Protei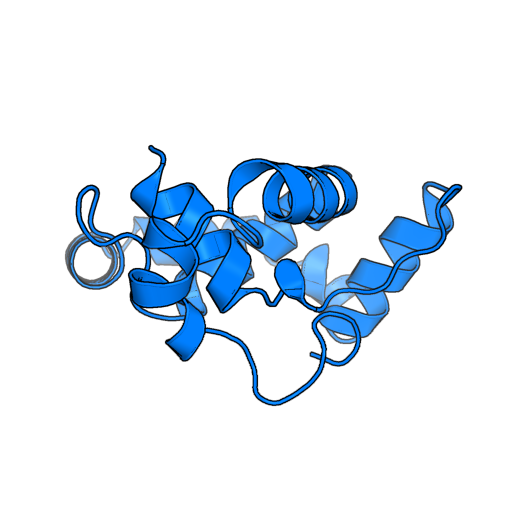n AF-A0A7S4RTW1-F1 (afdb_monomer_lite)

Foldseek 3Di:
DVLQLLLLCQLLQLLLDDDDPPQDLVNLQVLLCQQQVGNCSLQPCLVVLVVVLVVCVVVVCVQADPVNHGPHCSVSVSVLSVCSVVSNNVVSSVCNNVPHSPDPVSCVRNVVSHDPDHSSND

pLDDT: mean 87.42, std 8.28, range [65.12, 97.62]

Sequence (122 aa):
AEELDASYCFAEGHCTFSMAPNATLADMENMCDSRFGGRHGWTNNFLSSLKKMMAMPSAFSSLVSTSEGFRTQRVTRVLSKMACAQGIFHCDVQYCKQAYCKNEHFVAKYGHLLPKVKGHLI

Secondary structure (DSSP, 8-state):
-HHHHHHHHHHTTGGG----TT--HHHHHHHHHHHHTSTHHHHSSHHHHHHHHHT-HHHHHHHEETTTEESSHHHHHHHHHHHHHTT-HHHHHHHHHHHTTT-HHHHHHHGGGS-SS-GGG-

Structure (mmCIF, N/CA/C/O backbone):
data_AF-A0A7S4RTW1-F1
#
_entry.id   AF-A0A7S4RTW1-F1
#
loop_
_atom_site.group_PDB
_atom_site.id
_atom_site.type_symbol
_atom_site.label_atom_id
_atom_site.label_alt_id
_atom_site.label_comp_id
_atom_site.label_asym_id
_atom_site.label_entity_id
_atom_site.label_seq_id
_atom_site.pdbx_PDB_ins_code
_atom_site.Cartn_x
_atom_site.Cartn_y
_atom_site.Cartn_z
_atom_site.occupancy
_atom_site.B_iso_or_equiv
_atom_site.auth_seq_id
_atom_site.auth_comp_id
_atom_site.auth_asym_id
_atom_site.auth_atom_id
_atom_site.pdbx_PDB_model_num
ATOM 1 N N . ALA A 1 1 ? -3.942 9.372 12.949 1.00 74.62 1 ALA A N 1
ATOM 2 C CA . ALA A 1 1 ? -2.841 8.750 12.187 1.00 74.62 1 ALA A CA 1
ATOM 3 C C . ALA A 1 1 ? -3.125 7.263 12.016 1.00 74.62 1 ALA A C 1
ATOM 5 O O . ALA A 1 1 ? -3.373 6.857 10.894 1.00 74.62 1 ALA A O 1
ATOM 6 N N . GLU A 1 2 ? -3.284 6.509 13.110 1.00 90.88 2 GLU A N 1
ATOM 7 C CA . GLU A 1 2 ? -3.500 5.049 13.076 1.00 90.88 2 GLU A CA 1
ATOM 8 C C . GLU A 1 2 ? -4.666 4.575 12.196 1.00 90.88 2 GLU A C 1
ATOM 10 O O . GLU A 1 2 ? -4.528 3.592 11.482 1.00 90.88 2 GLU A O 1
ATOM 15 N N . GLU A 1 3 ? -5.799 5.281 12.188 1.00 94.00 3 GLU A N 1
ATOM 16 C CA . GLU A 1 3 ? -6.955 4.918 11.352 1.00 94.00 3 GLU A CA 1
ATOM 17 C C . GLU A 1 3 ? -6.644 4.999 9.848 1.00 94.00 3 GLU A C 1
ATOM 19 O O . GLU A 1 3 ? -7.089 4.161 9.060 1.00 94.00 3 GLU A O 1
ATOM 24 N N . LEU A 1 4 ? -5.848 5.992 9.441 1.00 93.00 4 LEU A N 1
ATOM 25 C CA . LEU A 1 4 ? -5.411 6.158 8.054 1.00 93.00 4 LEU A CA 1
ATOM 26 C C . LEU A 1 4 ? -4.420 5.06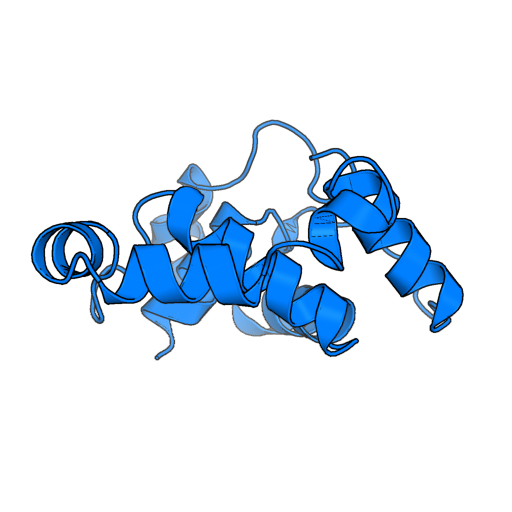1 7.672 1.00 93.00 4 LEU A C 1
ATOM 28 O O . LEU A 1 4 ? -4.573 4.452 6.617 1.00 93.00 4 LEU A O 1
ATOM 32 N N . ASP A 1 5 ? -3.462 4.771 8.546 1.00 94.25 5 ASP A N 1
ATOM 33 C CA . ASP A 1 5 ? -2.448 3.748 8.297 1.00 94.25 5 ASP A CA 1
ATOM 34 C C . ASP A 1 5 ? -3.080 2.353 8.247 1.00 94.25 5 ASP A C 1
ATOM 36 O O . ASP A 1 5 ? -2.863 1.606 7.294 1.00 94.25 5 ASP A O 1
ATOM 40 N N . ALA A 1 6 ? -3.949 2.025 9.207 1.00 96.12 6 ALA A N 1
ATOM 41 C CA . ALA A 1 6 ? -4.656 0.754 9.237 1.00 96.12 6 ALA A CA 1
ATOM 42 C C . ALA A 1 6 ? -5.525 0.579 7.985 1.00 96.12 6 ALA A C 1
ATOM 44 O O . ALA A 1 6 ? -5.341 -0.379 7.236 1.00 96.12 6 ALA A O 1
ATOM 45 N N . SER A 1 7 ? -6.429 1.517 7.696 1.00 95.88 7 SER A N 1
ATOM 46 C CA . SER A 1 7 ? -7.284 1.422 6.502 1.00 95.88 7 SER A CA 1
ATOM 47 C C . SER A 1 7 ? -6.479 1.324 5.198 1.00 95.88 7 SER A C 1
ATOM 49 O O . SER A 1 7 ? -6.842 0.526 4.335 1.00 95.88 7 SER A O 1
ATOM 51 N N . TYR A 1 8 ? -5.351 2.036 5.074 1.00 96.06 8 TYR A N 1
ATOM 52 C CA . TYR A 1 8 ? -4.394 1.884 3.972 1.00 96.06 8 TYR A CA 1
ATOM 53 C C . TYR A 1 8 ? -3.837 0.458 3.882 1.00 96.06 8 TYR A C 1
ATOM 55 O O . TYR A 1 8 ? -3.908 -0.168 2.822 1.00 96.06 8 TYR A O 1
ATOM 63 N N . CYS A 1 9 ? -3.352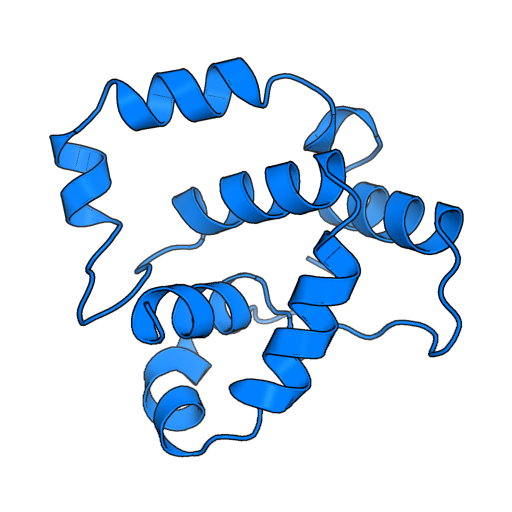 -0.090 4.998 1.00 96.50 9 CYS A N 1
ATOM 64 C CA . CYS A 1 9 ? -2.804 -1.442 5.072 1.00 96.50 9 CYS A CA 1
ATOM 65 C C . CYS A 1 9 ? -3.791 -2.517 4.600 1.00 96.50 9 CYS A C 1
ATOM 67 O O . CYS A 1 9 ? -3.411 -3.429 3.856 1.00 96.50 9 CYS A O 1
ATOM 69 N N . PHE A 1 10 ? -5.054 -2.421 5.025 1.00 96.19 10 PHE A N 1
ATOM 70 C CA . PHE A 1 10 ? -6.089 -3.369 4.617 1.00 96.19 10 PHE A CA 1
ATOM 71 C C . PHE A 1 10 ? -6.521 -3.134 3.161 1.00 96.19 10 PHE A C 1
ATOM 73 O O . PHE A 1 10 ? -6.518 -4.087 2.381 1.00 96.19 10 PHE A O 1
AT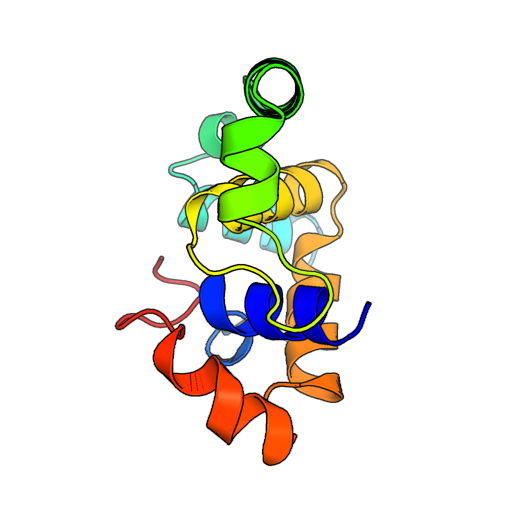OM 80 N N . ALA A 1 11 ? -6.800 -1.890 2.756 1.00 95.19 11 ALA A N 1
ATOM 81 C CA . ALA A 1 11 ? -7.259 -1.561 1.400 1.00 95.19 11 ALA A CA 1
ATOM 82 C C . ALA A 1 11 ? -6.237 -1.918 0.309 1.00 95.19 11 ALA A C 1
ATOM 84 O O . ALA A 1 11 ? -6.607 -2.335 -0.789 1.00 95.19 11 ALA A O 1
ATOM 85 N N . GLU A 1 12 ? -4.941 -1.799 0.602 1.00 95.19 12 GLU A N 1
ATOM 86 C CA . GLU A 1 12 ? -3.870 -2.150 -0.334 1.00 95.19 12 GLU A CA 1
ATOM 87 C C . GLU A 1 12 ? -3.442 -3.624 -0.222 1.00 95.19 12 GLU A C 1
ATOM 89 O O . GLU A 1 12 ? -2.555 -4.087 -0.945 1.00 95.19 12 GLU A O 1
ATOM 94 N N . GLY A 1 13 ? -4.102 -4.416 0.624 1.00 95.00 13 GLY A N 1
ATOM 95 C CA . GLY A 1 13 ? -3.846 -5.850 0.736 1.00 95.00 13 GLY A CA 1
ATOM 96 C C . GLY A 1 13 ? -2.477 -6.184 1.329 1.00 95.00 13 GLY A C 1
ATOM 97 O O . GLY A 1 13 ? -1.958 -7.277 1.100 1.00 95.00 13 GLY A O 1
ATOM 98 N N . HIS A 1 14 ? -1.879 -5.283 2.111 1.00 95.50 14 HIS A N 1
ATOM 99 C CA . HIS A 1 14 ? -0.571 -5.509 2.731 1.00 95.50 14 HIS A CA 1
ATOM 100 C C . HIS A 1 14 ? -0.583 -6.705 3.695 1.00 95.50 14 HIS A C 1
ATOM 102 O O . HIS A 1 14 ? 0.402 -7.440 3.790 1.00 95.50 14 HIS A O 1
ATOM 108 N N . CYS A 1 15 ? -1.728 -6.981 4.327 1.00 95.31 15 CYS A N 1
ATOM 109 C CA . CYS A 1 15 ? -1.892 -8.119 5.234 1.00 95.31 15 CYS A CA 1
ATOM 110 C C . CYS A 1 15 ? -1.785 -9.488 4.556 1.00 95.31 15 CYS A C 1
ATOM 112 O O . CYS A 1 15 ? -1.380 -10.456 5.195 1.00 95.31 15 CYS A O 1
ATOM 114 N N . THR A 1 16 ? -2.107 -9.582 3.264 1.00 94.75 16 THR A N 1
ATOM 115 C CA . THR A 1 16 ? -2.021 -10.829 2.482 1.00 94.75 16 THR A CA 1
ATOM 116 C C . THR A 1 16 ? -0.893 -10.790 1.449 1.00 94.75 16 THR A C 1
ATOM 118 O O . THR A 1 16 ? -0.745 -11.703 0.629 1.00 94.75 16 THR A O 1
ATOM 121 N N . PHE A 1 17 ? -0.078 -9.733 1.473 1.00 91.31 17 PHE A N 1
ATOM 122 C CA . PHE A 1 17 ? 1.072 -9.587 0.600 1.00 91.31 17 PHE A CA 1
ATOM 123 C C . PHE A 1 17 ? 2.148 -10.605 0.991 1.00 91.31 17 PHE A C 1
ATOM 125 O O . PHE A 1 17 ? 2.511 -10.714 2.161 1.00 91.31 17 PHE A O 1
ATOM 132 N N . SER A 1 18 ? 2.684 -11.352 0.029 1.00 87.12 18 SER A N 1
ATOM 133 C CA . SER A 1 18 ? 3.787 -12.286 0.268 1.00 87.12 18 SER A CA 1
ATOM 134 C C . SER A 1 18 ? 5.039 -11.703 -0.366 1.00 87.12 18 SER A C 1
ATOM 136 O O . SER A 1 18 ? 4.990 -11.298 -1.522 1.00 87.12 18 SER A O 1
ATOM 138 N N . MET A 1 19 ? 6.133 -11.626 0.389 1.00 80.81 19 MET A N 1
ATOM 139 C CA . MET A 1 19 ? 7.424 -11.153 -0.112 1.00 80.81 19 MET A CA 1
ATOM 140 C C . MET A 1 19 ? 8.533 -12.049 0.427 1.00 80.81 19 MET A C 1
ATOM 142 O O . MET A 1 19 ? 8.390 -12.616 1.515 1.00 80.81 19 MET A O 1
ATOM 146 N N . ALA A 1 20 ? 9.632 -12.158 -0.315 1.00 78.44 20 ALA A N 1
ATOM 147 C CA . ALA A 1 20 ? 10.817 -12.840 0.177 1.00 78.44 20 ALA A CA 1
ATOM 148 C C . ALA A 1 20 ? 11.376 -12.095 1.410 1.00 78.44 20 ALA A C 1
ATOM 150 O O . ALA A 1 20 ? 11.384 -10.862 1.422 1.00 78.44 20 ALA A O 1
ATOM 151 N N . PRO A 1 21 ? 11.849 -12.810 2.447 1.00 72.12 21 PRO A N 1
ATOM 152 C CA . PRO A 1 21 ? 12.383 -12.189 3.663 1.00 72.12 21 PRO A CA 1
ATOM 153 C C . PRO A 1 21 ? 13.633 -11.330 3.411 1.00 72.12 21 PRO A C 1
ATOM 155 O O . PRO A 1 21 ? 13.870 -10.390 4.158 1.00 72.12 21 PRO A O 1
ATOM 158 N N . ASN A 1 22 ? 14.368 -11.596 2.326 1.00 77.19 22 ASN A N 1
ATOM 159 C CA . ASN A 1 22 ? 15.558 -10.848 1.909 1.00 77.19 22 ASN A CA 1
ATOM 160 C C . ASN A 1 22 ? 15.331 -10.163 0.553 1.00 77.19 22 ASN A C 1
ATOM 162 O O . ASN A 1 22 ? 16.163 -10.275 -0.345 1.00 77.19 22 ASN A O 1
ATOM 166 N N . ALA A 1 23 ? 14.170 -9.524 0.383 1.00 76.38 23 ALA A N 1
ATOM 167 C CA . ALA A 1 23 ? 13.853 -8.794 -0.839 1.00 76.38 23 ALA A CA 1
ATOM 168 C C . ALA A 1 23 ? 14.912 -7.711 -1.104 1.00 76.38 23 ALA A C 1
ATOM 170 O O . ALA A 1 23 ? 15.179 -6.857 -0.258 1.00 76.38 23 ALA A O 1
ATOM 171 N N . THR A 1 24 ? 15.513 -7.760 -2.285 1.00 84.69 24 THR A N 1
ATOM 172 C CA . THR A 1 24 ? 16.418 -6.731 -2.795 1.00 84.69 24 THR A CA 1
ATOM 173 C C . THR A 1 24 ? 15.629 -5.519 -3.289 1.00 84.69 24 THR A C 1
ATOM 175 O O . THR A 1 24 ? 14.415 -5.587 -3.482 1.00 84.69 24 THR A O 1
ATOM 178 N N . LEU A 1 25 ? 16.319 -4.410 -3.573 1.00 82.50 25 LEU A N 1
ATOM 179 C CA . LEU A 1 25 ? 15.700 -3.258 -4.239 1.00 82.50 25 LEU A CA 1
ATOM 180 C C . LEU A 1 25 ? 15.012 -3.672 -5.555 1.00 82.50 25 LEU A C 1
ATOM 182 O O . LEU A 1 25 ? 13.884 -3.264 -5.816 1.00 82.50 25 LEU A O 1
ATOM 186 N N . ALA A 1 26 ? 15.656 -4.540 -6.343 1.00 87.06 26 ALA A N 1
ATOM 187 C CA . ALA A 1 26 ? 15.104 -5.044 -7.598 1.00 87.06 26 ALA A CA 1
ATOM 188 C C . ALA A 1 26 ? 13.828 -5.878 -7.378 1.00 87.06 26 ALA A C 1
ATOM 190 O O . ALA A 1 26 ? 12.879 -5.773 -8.152 1.00 87.06 26 ALA A O 1
ATOM 191 N N . ASP A 1 27 ? 13.755 -6.657 -6.295 1.00 86.25 27 ASP A N 1
ATOM 192 C CA . ASP A 1 27 ? 12.539 -7.403 -5.947 1.00 86.25 27 ASP A CA 1
ATOM 193 C C . ASP A 1 27 ? 11.378 -6.460 -5.617 1.00 86.25 27 ASP A C 1
ATOM 195 O O . ASP A 1 27 ? 10.242 -6.702 -6.019 1.00 86.25 27 ASP A O 1
ATOM 199 N N . MET A 1 28 ? 11.658 -5.350 -4.933 1.00 83.19 28 MET A N 1
ATOM 200 C CA . MET A 1 28 ? 10.647 -4.343 -4.588 1.00 83.19 28 MET A CA 1
ATOM 201 C C . MET A 1 28 ? 10.136 -3.611 -5.818 1.00 83.19 28 MET A C 1
ATOM 203 O O . MET A 1 28 ? 8.938 -3.384 -5.978 1.00 83.19 28 MET A O 1
ATOM 207 N N . GLU A 1 29 ? 11.050 -3.273 -6.712 1.00 89.38 29 GLU A N 1
ATOM 208 C CA . GLU A 1 29 ? 10.735 -2.711 -8.008 1.00 89.38 29 GLU A CA 1
ATOM 209 C C . GLU A 1 29 ? 9.848 -3.670 -8.820 1.00 89.38 29 GLU A C 1
ATOM 211 O O . GLU A 1 29 ? 8.798 -3.260 -9.317 1.00 89.38 29 GLU A O 1
ATOM 216 N N . ASN A 1 30 ? 10.200 -4.955 -8.884 1.00 89.69 30 ASN A N 1
ATOM 217 C CA . ASN A 1 30 ? 9.393 -5.980 -9.550 1.00 89.69 30 ASN A CA 1
ATOM 218 C C . ASN A 1 30 ? 8.012 -6.158 -8.900 1.00 89.69 30 ASN A C 1
ATOM 220 O O . ASN A 1 30 ? 7.018 -6.356 -9.599 1.00 89.69 30 ASN A O 1
ATOM 224 N N . MET A 1 31 ? 7.913 -6.038 -7.572 1.00 87.62 31 MET A N 1
ATOM 225 C CA . MET A 1 31 ? 6.630 -6.044 -6.861 1.00 87.62 31 MET A CA 1
ATOM 226 C C . MET A 1 31 ? 5.737 -4.883 -7.308 1.00 87.62 31 MET A C 1
ATOM 228 O O . MET A 1 31 ? 4.552 -5.079 -7.588 1.00 87.62 31 MET A O 1
ATOM 232 N N . CYS A 1 32 ? 6.304 -3.681 -7.397 1.00 92.00 32 CYS A N 1
ATOM 233 C CA . CYS A 1 32 ? 5.591 -2.496 -7.857 1.00 92.00 32 CYS A CA 1
ATOM 234 C C . CYS A 1 32 ? 5.186 -2.609 -9.336 1.00 92.00 32 CYS A C 1
ATOM 236 O O . CYS A 1 32 ? 4.069 -2.229 -9.693 1.00 92.00 32 CYS A O 1
ATOM 238 N N . ASP A 1 33 ? 6.034 -3.194 -10.185 1.00 92.75 33 ASP A N 1
ATOM 239 C CA . ASP A 1 33 ? 5.693 -3.479 -11.583 1.00 92.75 33 ASP A CA 1
ATOM 240 C C . ASP A 1 33 ? 4.535 -4.457 -11.695 1.00 92.75 33 ASP A C 1
ATOM 242 O O . ASP A 1 33 ? 3.560 -4.168 -12.386 1.00 92.75 33 ASP A O 1
ATOM 246 N N . SER A 1 34 ? 4.606 -5.579 -10.982 1.00 89.56 34 SER A N 1
ATOM 247 C CA . SER A 1 34 ? 3.539 -6.578 -10.968 1.00 89.56 34 SER A CA 1
ATOM 248 C C . SER A 1 34 ? 2.207 -5.949 -10.553 1.00 89.56 34 SER A C 1
ATOM 250 O O . SER A 1 34 ? 1.199 -6.126 -11.230 1.00 89.56 34 SER A O 1
ATOM 252 N N . ARG A 1 35 ? 2.220 -5.137 -9.490 1.00 89.44 35 ARG A N 1
ATOM 253 C CA . ARG A 1 35 ? 1.018 -4.508 -8.925 1.00 89.44 35 ARG A CA 1
ATOM 254 C C . ARG A 1 35 ? 0.396 -3.423 -9.809 1.00 89.44 35 ARG A C 1
ATOM 256 O O . ARG A 1 35 ? -0.813 -3.176 -9.776 1.00 89.44 35 ARG A 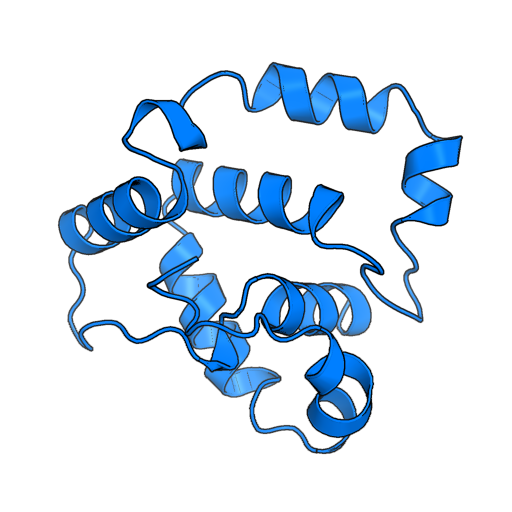O 1
ATOM 263 N N . PHE A 1 36 ? 1.224 -2.681 -10.542 1.00 90.81 36 PHE A N 1
ATOM 264 C CA . PHE A 1 36 ? 0.778 -1.487 -11.266 1.00 90.81 36 PHE A CA 1
ATOM 265 C C . PHE A 1 36 ? 0.840 -1.614 -12.789 1.00 90.81 36 PHE A C 1
ATOM 267 O O . PHE A 1 36 ? 0.584 -0.624 -13.474 1.00 90.81 36 PHE A O 1
ATOM 274 N N . GLY A 1 37 ? 1.081 -2.817 -13.317 1.00 90.56 37 GLY A N 1
ATOM 275 C CA . GLY A 1 37 ? 1.086 -3.077 -14.759 1.00 90.56 37 GLY A CA 1
ATOM 276 C C . GLY A 1 37 ? 2.366 -2.600 -15.449 1.00 90.56 37 GLY A C 1
ATOM 277 O O . GLY A 1 37 ? 2.312 -2.040 -16.541 1.00 90.56 37 GLY A O 1
ATOM 278 N N . GLY A 1 38 ? 3.512 -2.796 -14.798 1.00 92.00 38 GLY A N 1
ATOM 279 C CA . GLY A 1 38 ? 4.844 -2.422 -15.265 1.00 92.00 38 GLY A CA 1
ATOM 280 C C . GLY A 1 38 ? 5.353 -1.093 -14.702 1.00 92.00 38 GLY A C 1
ATOM 281 O O . GLY A 1 38 ? 4.632 -0.359 -14.019 1.00 92.00 38 GLY A O 1
ATOM 282 N N . ARG A 1 39 ? 6.607 -0.763 -15.042 1.00 91.38 39 ARG A N 1
ATOM 283 C CA . ARG A 1 39 ? 7.355 0.391 -14.509 1.00 91.38 39 ARG A CA 1
ATOM 284 C C . ARG A 1 39 ? 6.577 1.695 -14.563 1.00 91.38 39 ARG A C 1
ATOM 286 O O . ARG A 1 39 ? 6.406 2.381 -13.558 1.00 91.38 39 ARG A O 1
ATOM 293 N N . HIS A 1 40 ? 6.044 2.014 -15.735 1.00 90.81 40 HIS A N 1
ATOM 294 C CA . HIS A 1 40 ? 5.315 3.259 -15.956 1.00 90.81 40 HIS A CA 1
ATOM 295 C C . HIS A 1 40 ? 4.035 3.375 -15.119 1.00 90.81 40 HIS A C 1
ATOM 297 O O . HIS A 1 40 ? 3.549 4.486 -14.909 1.00 90.81 40 HIS A O 1
ATOM 303 N N . GLY A 1 41 ? 3.500 2.261 -14.614 1.00 89.19 41 GLY A N 1
ATOM 304 C CA . GLY A 1 41 ? 2.302 2.236 -13.786 1.00 89.19 41 GLY A CA 1
ATOM 305 C C . GLY A 1 41 ? 2.447 2.987 -12.463 1.00 89.19 41 GLY A C 1
ATOM 306 O O . GLY A 1 41 ? 1.450 3.518 -11.957 1.00 89.19 41 GLY A O 1
ATOM 307 N N . TRP A 1 42 ? 3.667 3.071 -11.928 1.00 89.81 42 TRP A N 1
ATOM 308 C CA . TRP A 1 42 ? 3.969 3.731 -10.656 1.00 89.81 42 TRP A CA 1
ATOM 309 C C . TRP A 1 42 ? 5.061 4.803 -10.743 1.00 89.81 42 TRP A C 1
ATOM 311 O O . TRP A 1 42 ? 5.127 5.643 -9.849 1.00 89.81 42 TRP A O 1
ATOM 321 N N . THR A 1 43 ? 5.856 4.850 -11.820 1.00 88.44 43 THR A N 1
ATOM 322 C CA . THR A 1 43 ? 6.850 5.920 -12.029 1.00 88.44 43 THR A CA 1
ATOM 323 C C . THR A 1 43 ? 6.298 7.142 -12.767 1.00 88.44 43 THR A C 1
ATOM 325 O O . THR A 1 43 ? 6.755 8.260 -12.529 1.00 88.44 43 THR A O 1
ATOM 328 N N . ASN A 1 44 ? 5.287 6.980 -13.630 1.00 83.06 44 ASN A N 1
ATOM 329 C CA . ASN A 1 44 ? 4.742 8.083 -14.427 1.00 83.06 44 ASN A CA 1
ATOM 330 C C . ASN A 1 44 ? 3.487 8.697 -13.794 1.00 83.06 44 ASN A C 1
ATOM 332 O O . ASN A 1 44 ? 2.730 8.047 -13.075 1.00 83.06 44 ASN A O 1
ATOM 336 N N . ASN A 1 45 ? 3.205 9.959 -14.137 1.00 73.50 45 ASN A N 1
ATOM 337 C CA . ASN A 1 45 ? 1.944 10.653 -13.834 1.00 73.50 45 ASN A CA 1
ATOM 338 C C . ASN A 1 45 ? 1.574 10.763 -12.341 1.00 73.50 45 ASN A C 1
ATOM 340 O O . ASN A 1 45 ? 0.458 11.190 -12.026 1.00 73.50 45 ASN A O 1
ATOM 344 N N . PHE A 1 46 ? 2.490 10.440 -11.421 1.00 72.75 46 PHE A N 1
ATOM 345 C CA . PHE A 1 46 ? 2.271 10.550 -9.978 1.00 72.75 46 PHE A CA 1
ATOM 346 C C . PHE A 1 46 ? 1.933 11.990 -9.570 1.00 72.75 46 PHE A C 1
ATOM 348 O O . PHE A 1 46 ? 0.845 12.237 -9.054 1.00 72.75 46 PHE A O 1
ATOM 355 N N . LEU A 1 47 ? 2.804 12.955 -9.892 1.00 73.50 47 LEU A N 1
ATOM 356 C CA . LEU A 1 47 ? 2.604 14.371 -9.548 1.00 73.50 47 LEU A CA 1
ATOM 357 C C . LEU A 1 47 ? 1.299 14.930 -10.127 1.00 73.50 47 LEU A C 1
ATOM 359 O O . LEU A 1 47 ? 0.593 15.685 -9.465 1.00 73.50 47 LEU A O 1
ATOM 363 N N . SER A 1 48 ? 0.943 14.519 -11.346 1.00 79.38 48 SER A N 1
ATOM 364 C CA . SER A 1 48 ? -0.322 14.900 -11.984 1.00 79.38 48 SER A CA 1
ATOM 365 C C . SER A 1 48 ? -1.531 14.315 -11.245 1.00 79.38 48 SER A C 1
ATOM 367 O O . SER A 1 48 ? -2.507 15.022 -10.996 1.00 79.38 48 SER A O 1
ATOM 369 N N . SER A 1 49 ? -1.456 13.045 -10.836 1.00 75.31 49 SER A N 1
ATOM 370 C CA . SER A 1 49 ? -2.519 12.366 -10.082 1.00 75.31 49 SER A CA 1
ATOM 371 C C . SER A 1 49 ? -2.701 12.971 -8.691 1.00 75.31 49 SER A C 1
ATOM 373 O O . SER A 1 49 ? -3.833 13.230 -8.281 1.00 75.31 49 SER A O 1
ATOM 375 N N . LEU A 1 50 ? -1.597 13.271 -8.002 1.00 75.50 50 LEU A N 1
ATOM 376 C CA . LEU A 1 50 ? -1.607 13.937 -6.703 1.00 75.50 50 LEU A CA 1
ATOM 377 C C . LEU A 1 50 ? -2.176 15.356 -6.811 1.00 75.50 50 LEU A C 1
ATOM 379 O O . LEU A 1 50 ? -3.066 15.721 -6.048 1.00 75.50 50 LEU A O 1
ATOM 383 N N . LYS A 1 51 ? -1.738 16.136 -7.809 1.00 81.00 51 LYS A N 1
ATOM 384 C CA . LYS A 1 51 ? -2.241 17.496 -8.047 1.00 81.00 51 LYS A CA 1
ATOM 385 C C . LYS A 1 51 ? -3.742 17.504 -8.337 1.00 81.00 51 LYS A C 1
ATOM 387 O O . LYS A 1 51 ? -4.458 18.329 -7.781 1.00 81.00 51 LYS A O 1
ATOM 392 N N . LYS A 1 52 ? -4.238 16.574 -9.162 1.00 79.69 52 LYS A N 1
ATOM 393 C CA . LYS A 1 52 ? -5.680 16.418 -9.430 1.00 79.69 52 LYS A CA 1
ATOM 394 C C . LYS A 1 52 ? -6.466 16.058 -8.170 1.00 79.69 52 LYS A C 1
ATOM 396 O O . LYS A 1 52 ? -7.575 16.548 -7.995 1.00 79.69 52 LYS A O 1
ATOM 401 N N . MET A 1 53 ? -5.896 15.222 -7.304 1.00 72.44 53 MET A N 1
ATOM 402 C CA . MET A 1 53 ? -6.510 14.852 -6.031 1.00 72.44 53 MET A CA 1
ATOM 403 C C . MET A 1 53 ? -6.586 16.048 -5.072 1.00 72.44 53 MET A C 1
ATOM 405 O O . MET A 1 53 ? -7.651 16.321 -4.529 1.00 72.44 53 MET A O 1
ATOM 409 N N . MET A 1 54 ? -5.495 16.804 -4.923 1.00 74.56 54 MET A N 1
ATOM 410 C CA . MET A 1 54 ? -5.449 18.004 -4.077 1.00 74.56 54 MET A CA 1
ATOM 411 C C . MET A 1 54 ? -6.322 19.149 -4.612 1.00 74.56 54 MET A C 1
ATOM 413 O O . MET A 1 54 ? -6.847 19.937 -3.833 1.00 74.56 54 MET A O 1
ATOM 417 N N . ALA A 1 55 ? -6.524 19.223 -5.930 1.00 79.44 55 ALA A N 1
ATOM 418 C CA . ALA A 1 55 ? -7.392 20.212 -6.565 1.00 79.44 55 ALA A CA 1
ATOM 419 C C . ALA A 1 55 ? -8.901 19.945 -6.372 1.00 79.44 55 ALA A C 1
ATOM 421 O O . ALA A 1 55 ? -9.709 20.760 -6.811 1.00 79.44 55 ALA A O 1
ATOM 422 N N . MET A 1 56 ? -9.301 18.843 -5.717 1.00 70.56 56 MET A N 1
ATOM 423 C CA . MET A 1 56 ? -10.702 18.543 -5.379 1.00 70.56 56 MET A CA 1
ATOM 424 C C . MET A 1 56 ? -10.895 18.333 -3.864 1.00 70.56 56 MET A C 1
ATOM 426 O O . MET A 1 56 ? -11.087 17.197 -3.417 1.00 70.56 56 MET A O 1
ATOM 430 N N . PRO A 1 57 ? -10.893 19.415 -3.058 1.00 67.56 57 PRO A N 1
ATOM 431 C CA . PRO A 1 57 ? -10.906 19.333 -1.593 1.00 67.56 57 PRO A CA 1
ATOM 432 C C . PRO A 1 57 ? -12.142 18.620 -1.033 1.00 67.56 57 PRO A C 1
ATOM 434 O O . PRO A 1 57 ? -12.038 17.840 -0.090 1.00 67.56 57 PRO A O 1
ATOM 437 N N . SER A 1 58 ? -13.308 18.846 -1.645 1.00 66.81 58 SER A N 1
ATOM 438 C CA . SER A 1 58 ? -14.590 18.253 -1.241 1.00 66.81 58 SER A CA 1
ATOM 439 C C . SER A 1 58 ? -14.673 16.751 -1.523 1.00 66.81 58 SER A C 1
ATOM 441 O O . SER A 1 58 ? -15.256 16.000 -0.745 1.00 66.81 58 SER A O 1
ATOM 443 N N . ALA A 1 59 ? -14.057 16.284 -2.611 1.00 65.12 59 ALA A N 1
ATOM 444 C CA . ALA A 1 59 ? -13.950 14.857 -2.890 1.00 65.12 59 ALA A CA 1
ATOM 445 C C . ALA A 1 59 ? -12.960 14.191 -1.926 1.00 65.12 59 ALA A C 1
ATOM 447 O O . ALA A 1 59 ? -13.219 13.093 -1.443 1.00 65.12 59 ALA A O 1
ATOM 448 N N . PHE A 1 60 ? -11.854 14.863 -1.598 1.00 68.56 60 PHE A N 1
ATOM 449 C CA . PHE A 1 60 ? -10.847 14.331 -0.685 1.00 68.56 60 PHE A CA 1
ATOM 450 C C . PHE A 1 60 ? -11.382 14.159 0.745 1.00 68.56 60 PHE A C 1
ATOM 452 O O . PHE A 1 60 ? -11.219 13.084 1.316 1.00 68.56 60 PHE A O 1
ATOM 459 N N . SER A 1 61 ? -12.107 15.146 1.287 1.00 69.06 61 SER A N 1
ATOM 460 C CA . SER A 1 61 ? -12.710 15.042 2.628 1.00 69.06 61 SER A CA 1
ATOM 461 C C . SER A 1 61 ? -13.782 13.952 2.733 1.00 69.06 61 SER A C 1
ATOM 463 O O . SER A 1 61 ? -13.982 13.388 3.803 1.00 69.06 61 SER A O 1
ATOM 465 N N . SER A 1 62 ? -14.448 13.603 1.627 1.00 71.12 62 SER A N 1
ATOM 466 C CA . SER A 1 62 ? -15.404 12.483 1.596 1.00 71.12 62 SER A CA 1
ATOM 467 C C . SER A 1 62 ? -14.739 11.098 1.542 1.00 71.12 62 SER A C 1
ATOM 469 O O . SER A 1 62 ? -15.362 10.091 1.885 1.00 71.12 62 SER A O 1
ATOM 471 N N . LEU A 1 63 ? -13.479 11.038 1.097 1.00 73.00 63 LEU A N 1
ATOM 472 C CA . LEU A 1 63 ? -12.720 9.802 0.889 1.00 73.00 63 LEU A CA 1
ATOM 473 C C . LEU A 1 63 ? -11.752 9.495 2.037 1.00 73.00 63 LEU A C 1
ATOM 475 O O . LEU A 1 63 ? -11.323 8.345 2.170 1.00 73.00 63 LEU A O 1
ATOM 479 N N . VAL A 1 64 ? -11.411 10.512 2.831 1.00 80.69 64 VAL A N 1
ATOM 480 C CA . VAL A 1 64 ? -10.415 10.466 3.901 1.00 80.69 64 VAL A CA 1
ATOM 481 C C . VAL A 1 64 ? -11.029 11.009 5.185 1.00 80.69 64 VAL A C 1
ATOM 483 O O . VAL A 1 64 ? -11.401 12.177 5.257 1.00 80.69 64 VAL A O 1
ATOM 486 N N . SER A 1 65 ? -11.084 10.171 6.213 1.00 80.81 65 SER A N 1
ATOM 487 C CA . SER A 1 65 ? -11.469 10.561 7.566 1.00 80.81 65 SER A CA 1
ATOM 488 C C . SER A 1 65 ? -10.323 10.266 8.524 1.00 80.81 65 SER A C 1
ATOM 490 O O . SER A 1 65 ? -9.716 9.200 8.482 1.00 80.81 65 SER A O 1
ATOM 492 N N . THR A 1 66 ? -10.027 11.191 9.430 1.00 80.88 66 THR A N 1
ATOM 493 C CA . THR A 1 66 ? -9.007 10.963 10.462 1.00 80.88 66 THR A CA 1
ATOM 494 C C . THR A 1 66 ? -9.456 9.955 11.523 1.00 80.88 66 THR A C 1
ATOM 496 O O . THR A 1 66 ? -8.593 9.386 12.189 1.00 80.88 66 THR A O 1
ATOM 499 N N . SER A 1 67 ? -10.767 9.715 11.661 1.00 83.94 67 SER A N 1
ATOM 500 C CA . SER A 1 67 ? -11.368 8.763 12.610 1.00 83.94 67 SER A CA 1
ATOM 501 C C . SER A 1 67 ? -11.820 7.440 11.973 1.00 83.94 67 SER A C 1
ATOM 503 O O . SER A 1 67 ? -11.954 6.429 12.666 1.00 83.94 67 SER A O 1
ATOM 505 N N . GLU A 1 68 ? -12.056 7.424 10.659 1.00 86.19 68 GLU A N 1
ATOM 506 C CA . GLU A 1 68 ? -12.513 6.230 9.922 1.00 86.19 68 GLU A CA 1
ATOM 507 C C . GLU A 1 68 ? -11.548 5.777 8.821 1.00 86.19 68 GLU A C 1
ATOM 509 O O . GLU A 1 68 ? -11.839 4.832 8.090 1.00 86.19 68 GLU A O 1
ATOM 514 N N . GLY A 1 69 ? -10.415 6.458 8.669 1.00 89.38 69 GLY A N 1
ATOM 515 C CA . GLY A 1 69 ? -9.425 6.119 7.663 1.00 89.38 69 GLY A CA 1
ATOM 516 C C . GLY A 1 69 ? -9.880 6.399 6.225 1.00 89.38 69 GLY A C 1
ATOM 517 O O . GLY A 1 69 ? -10.694 7.286 5.947 1.00 89.38 69 GLY A O 1
ATOM 518 N N . PHE A 1 70 ? -9.312 5.643 5.288 1.00 90.06 70 PHE A N 1
ATOM 519 C CA . PHE A 1 70 ? -9.669 5.638 3.877 1.00 90.06 70 PHE A CA 1
ATOM 520 C C . PHE A 1 70 ? -10.849 4.704 3.619 1.00 90.06 70 PHE A C 1
ATOM 522 O O . PHE A 1 70 ? -10.807 3.518 3.938 1.00 90.06 70 PHE A O 1
ATOM 529 N N . ARG A 1 71 ? -11.883 5.223 2.953 1.00 81.44 71 ARG A N 1
ATOM 530 C CA . ARG A 1 71 ? -13.094 4.443 2.635 1.00 81.44 71 ARG A CA 1
ATOM 531 C C . ARG A 1 71 ? -12.995 3.641 1.338 1.00 81.44 71 ARG A C 1
ATOM 533 O O . ARG A 1 71 ? -13.810 2.761 1.089 1.00 81.44 71 ARG A O 1
ATOM 540 N N . THR A 1 72 ? -12.045 3.979 0.465 1.00 77.75 72 THR A N 1
ATOM 541 C CA . THR A 1 72 ? -11.891 3.337 -0.849 1.00 77.75 72 THR A CA 1
ATOM 542 C C . THR A 1 72 ? -10.427 3.242 -1.247 1.00 77.75 72 THR A C 1
ATOM 544 O O . THR A 1 72 ? -9.609 4.068 -0.834 1.00 77.75 72 THR A O 1
ATOM 547 N N . GLN A 1 73 ? -10.129 2.322 -2.168 1.00 85.00 73 GLN A N 1
ATOM 548 C CA . GLN A 1 73 ? -8.778 2.149 -2.694 1.00 85.00 73 GLN A CA 1
ATOM 549 C C . GLN A 1 73 ? -8.293 3.330 -3.570 1.00 85.00 73 GLN A C 1
ATOM 551 O O . GLN A 1 73 ? -7.141 3.392 -3.983 1.00 85.00 73 GLN A O 1
ATOM 556 N N . ARG A 1 74 ? -9.156 4.300 -3.911 1.00 83.38 74 ARG A N 1
ATOM 557 C CA . ARG A 1 74 ? -8.815 5.357 -4.881 1.00 83.38 74 ARG A CA 1
ATOM 558 C C . ARG A 1 74 ? -7.670 6.251 -4.404 1.00 83.38 74 ARG A C 1
ATOM 560 O O . ARG A 1 74 ? -6.830 6.646 -5.211 1.00 83.38 74 ARG A O 1
ATOM 567 N N . VAL A 1 75 ? -7.665 6.590 -3.116 1.00 85.81 75 VAL A N 1
ATOM 568 C CA . VAL A 1 75 ? -6.632 7.443 -2.514 1.00 85.81 75 VAL A CA 1
ATOM 569 C C . VAL A 1 75 ? -5.415 6.607 -2.142 1.00 85.81 75 VAL A C 1
ATOM 571 O O . VAL A 1 75 ? -4.298 6.938 -2.538 1.00 85.81 75 VAL A O 1
ATOM 574 N N . THR A 1 76 ? -5.638 5.480 -1.470 1.00 91.00 76 THR A N 1
ATOM 575 C CA . THR A 1 76 ? -4.577 4.570 -1.028 1.00 91.00 76 THR A CA 1
ATOM 576 C C . THR A 1 76 ? -3.754 4.039 -2.199 1.00 91.00 76 THR A C 1
ATOM 578 O O . THR A 1 76 ? -2.537 3.965 -2.083 1.00 91.00 76 THR A O 1
ATOM 581 N N . ARG A 1 77 ? -4.353 3.821 -3.379 1.00 90.38 77 ARG A N 1
ATOM 582 C CA . ARG A 1 77 ? -3.614 3.366 -4.568 1.00 90.38 77 ARG A CA 1
ATOM 583 C C . ARG A 1 77 ? -2.628 4.414 -5.079 1.00 90.38 77 ARG A C 1
ATOM 585 O O . ARG A 1 77 ? -1.586 4.058 -5.621 1.00 90.38 77 ARG A O 1
ATOM 592 N N . VAL A 1 78 ? -2.930 5.705 -4.921 1.00 88.81 78 VAL A N 1
ATOM 593 C CA . VAL A 1 78 ? -1.978 6.784 -5.243 1.00 88.81 78 VAL A CA 1
ATOM 594 C C . VAL A 1 78 ? -0.853 6.823 -4.211 1.00 88.81 78 VAL A C 1
ATOM 596 O O . VAL A 1 78 ? 0.305 6.965 -4.600 1.00 88.81 78 VAL A O 1
ATOM 599 N N . LEU A 1 79 ? -1.175 6.629 -2.929 1.00 89.81 79 LEU A N 1
ATOM 600 C CA . LEU A 1 79 ? -0.180 6.539 -1.858 1.00 89.81 79 LEU A CA 1
ATOM 601 C C . LEU A 1 79 ? 0.746 5.329 -2.042 1.00 89.81 79 LEU A C 1
ATOM 603 O O . LEU A 1 79 ? 1.956 5.485 -1.958 1.00 89.81 79 LEU A O 1
ATOM 607 N N . SER A 1 80 ? 0.231 4.159 -2.419 1.00 92.56 80 SER A N 1
ATOM 608 C CA . SER A 1 80 ? 1.072 2.990 -2.701 1.00 92.56 80 SER A CA 1
ATOM 609 C C . SER A 1 80 ? 1.977 3.187 -3.913 1.00 92.56 80 SER A C 1
ATOM 611 O O . SER A 1 80 ? 3.132 2.770 -3.888 1.00 92.56 80 SER A O 1
ATOM 613 N N . LYS A 1 81 ? 1.504 3.860 -4.972 1.00 91.62 81 LYS A N 1
ATOM 614 C CA . LYS A 1 81 ? 2.378 4.240 -6.095 1.00 91.62 81 LYS A CA 1
ATOM 615 C C . LYS A 1 81 ? 3.485 5.194 -5.648 1.00 91.62 81 LYS A C 1
ATOM 617 O O . LYS A 1 81 ? 4.622 5.051 -6.083 1.00 91.62 81 LYS A O 1
ATOM 622 N N . MET A 1 82 ? 3.165 6.138 -4.763 1.00 88.31 82 MET A N 1
ATOM 623 C CA . MET A 1 82 ? 4.145 7.042 -4.160 1.00 88.31 82 MET A CA 1
ATOM 624 C C . MET A 1 82 ? 5.163 6.280 -3.306 1.00 88.31 82 MET A C 1
ATOM 626 O O . MET A 1 82 ? 6.358 6.534 -3.426 1.00 88.31 82 MET A O 1
ATOM 630 N N . ALA A 1 83 ? 4.713 5.312 -2.510 1.00 91.81 83 ALA A N 1
ATOM 631 C CA . ALA A 1 83 ? 5.579 4.447 -1.719 1.00 91.81 83 ALA A CA 1
ATOM 632 C C . ALA A 1 83 ? 6.519 3.615 -2.607 1.00 91.81 83 ALA A C 1
ATOM 634 O O . ALA A 1 83 ? 7.698 3.473 -2.288 1.00 91.81 83 ALA A O 1
ATOM 635 N N . CYS A 1 84 ? 6.039 3.128 -3.757 1.00 92.31 84 CYS A N 1
ATOM 636 C CA . CYS A 1 84 ? 6.885 2.498 -4.774 1.00 92.31 84 CYS A CA 1
ATOM 637 C C . CYS A 1 84 ? 7.930 3.473 -5.330 1.00 92.31 84 CYS A C 1
ATOM 639 O O . CYS A 1 84 ? 9.116 3.157 -5.333 1.00 92.31 84 CYS A O 1
ATOM 641 N N . ALA A 1 85 ? 7.516 4.685 -5.715 1.00 88.94 85 ALA A N 1
ATOM 642 C CA . ALA A 1 85 ? 8.413 5.730 -6.215 1.00 88.94 85 ALA A CA 1
ATOM 643 C C . ALA A 1 85 ? 9.500 6.143 -5.210 1.00 88.94 85 ALA A C 1
ATOM 645 O O . ALA A 1 85 ? 10.606 6.493 -5.609 1.00 88.94 85 ALA A O 1
ATOM 646 N N . GLN A 1 86 ? 9.195 6.088 -3.914 1.00 88.69 86 GLN A N 1
ATOM 647 C CA . GLN A 1 86 ? 10.137 6.384 -2.834 1.00 88.69 86 GLN A CA 1
ATOM 648 C C . GLN A 1 86 ? 10.981 5.176 -2.404 1.00 88.69 86 GLN A C 1
ATOM 650 O O . GLN A 1 86 ? 11.884 5.331 -1.588 1.00 88.69 86 GLN A O 1
ATOM 655 N N . GLY A 1 87 ? 10.685 3.974 -2.907 1.00 87.94 87 GLY A N 1
ATOM 656 C CA . GLY A 1 87 ? 11.354 2.741 -2.490 1.00 87.94 87 GLY A CA 1
ATOM 657 C C . GLY A 1 87 ? 10.930 2.218 -1.112 1.00 87.94 87 GLY A C 1
ATOM 658 O O . GLY A 1 87 ? 11.591 1.337 -0.571 1.00 87.94 87 GLY A O 1
ATOM 659 N N . ILE A 1 88 ? 9.826 2.709 -0.538 1.00 91.31 88 ILE A N 1
ATOM 660 C CA . ILE A 1 88 ? 9.367 2.351 0.820 1.00 91.31 88 ILE A CA 1
ATOM 661 C C . ILE A 1 88 ? 8.180 1.378 0.845 1.00 91.31 88 ILE A C 1
ATOM 663 O O . ILE A 1 88 ? 7.774 0.942 1.915 1.00 91.31 88 ILE A O 1
ATOM 667 N N . PHE A 1 89 ? 7.638 0.974 -0.309 1.00 91.81 89 PHE A N 1
ATOM 668 C CA . PHE A 1 89 ? 6.455 0.097 -0.369 1.00 91.81 89 PHE A CA 1
ATOM 669 C C . PHE A 1 89 ? 6.615 -1.220 0.419 1.00 91.81 89 PHE A C 1
ATOM 671 O O . PHE A 1 89 ? 5.685 -1.709 1.053 1.00 91.81 89 PHE A O 1
ATOM 678 N N . HIS A 1 90 ? 7.813 -1.798 0.421 1.00 90.00 90 HIS A N 1
ATOM 679 C CA . HIS A 1 90 ? 8.112 -2.999 1.200 1.00 90.00 90 HIS A CA 1
ATOM 680 C C . HIS A 1 90 ? 8.101 -2.751 2.720 1.00 90.00 90 HIS A C 1
ATOM 682 O O . HIS A 1 90 ? 7.654 -3.620 3.474 1.00 90.00 90 HIS A O 1
ATOM 688 N N . CYS A 1 91 ? 8.574 -1.578 3.162 1.00 91.75 91 CYS A N 1
ATOM 689 C CA . CYS A 1 91 ? 8.514 -1.150 4.555 1.00 91.75 91 CYS A CA 1
ATOM 690 C C . CYS A 1 91 ? 7.060 -1.030 4.982 1.00 91.75 91 CYS A C 1
ATOM 692 O O . CYS A 1 91 ? 6.710 -1.568 6.027 1.00 91.75 91 CYS A O 1
ATOM 694 N N . ASP A 1 92 ? 6.208 -0.426 4.147 1.00 94.12 92 ASP A N 1
ATOM 695 C CA . ASP A 1 92 ? 4.772 -0.333 4.410 1.00 94.12 92 ASP A CA 1
ATOM 696 C C . ASP A 1 92 ? 4.167 -1.724 4.605 1.00 94.12 92 ASP A C 1
ATOM 698 O O . ASP A 1 92 ? 3.489 -1.971 5.598 1.00 94.12 92 ASP A O 1
ATOM 702 N N . VAL A 1 93 ? 4.453 -2.671 3.704 1.00 93.12 93 VAL A N 1
ATOM 703 C CA . VAL A 1 93 ? 3.947 -4.048 3.817 1.00 93.12 93 VAL A CA 1
ATOM 704 C C . VAL A 1 93 ? 4.353 -4.691 5.146 1.00 93.12 93 VAL A C 1
ATOM 706 O O . VAL A 1 93 ? 3.523 -5.320 5.808 1.00 93.12 93 VAL A O 1
ATOM 709 N N . GLN A 1 94 ? 5.616 -4.554 5.549 1.00 92.88 94 GLN A N 1
ATOM 710 C CA . GLN A 1 94 ? 6.107 -5.141 6.798 1.00 92.88 94 GLN A CA 1
ATOM 711 C C . GLN A 1 94 ? 5.548 -4.440 8.031 1.00 92.88 94 GLN A C 1
ATOM 713 O O . GLN A 1 94 ? 5.071 -5.109 8.949 1.00 92.88 94 GLN A O 1
ATOM 718 N N . TYR A 1 95 ? 5.533 -3.112 8.021 1.00 94.75 95 TYR A N 1
ATOM 719 C CA . TYR A 1 95 ? 4.943 -2.298 9.070 1.00 94.75 95 TYR A CA 1
ATOM 720 C C . TYR A 1 95 ? 3.472 -2.663 9.284 1.00 94.75 95 TYR A C 1
ATOM 722 O O . TYR A 1 95 ? 3.074 -2.998 10.397 1.00 94.75 95 TYR A O 1
ATOM 730 N N . CYS A 1 96 ? 2.689 -2.747 8.207 1.00 96.62 96 CYS A N 1
ATOM 731 C CA . CYS A 1 96 ? 1.292 -3.162 8.251 1.00 96.62 96 CYS A CA 1
ATOM 732 C C . CYS A 1 96 ? 1.104 -4.533 8.910 1.00 96.62 96 CYS A C 1
ATOM 734 O O . CYS A 1 96 ? 0.239 -4.701 9.774 1.00 96.62 96 CYS A O 1
ATOM 736 N N . LYS A 1 97 ? 1.929 -5.518 8.531 1.00 95.62 97 LYS A N 1
ATOM 737 C CA . LYS A 1 97 ? 1.873 -6.877 9.092 1.00 95.62 97 LYS A CA 1
ATOM 738 C C . LYS A 1 97 ? 2.169 -6.924 10.584 1.00 95.62 97 LYS A C 1
ATOM 740 O O . LYS A 1 97 ? 1.601 -7.767 11.280 1.00 95.62 97 LYS A O 1
ATOM 745 N N . GLN A 1 98 ? 3.077 -6.071 11.047 1.00 94.88 98 GLN A N 1
ATOM 746 C CA . GLN A 1 98 ? 3.498 -6.018 12.441 1.00 94.88 98 GLN A CA 1
ATOM 747 C C . GLN A 1 98 ? 2.516 -5.215 13.301 1.00 94.88 98 GLN A C 1
ATOM 749 O O . GLN A 1 98 ? 2.162 -5.671 14.384 1.00 94.88 98 GLN A O 1
ATOM 754 N N . ALA A 1 99 ? 2.050 -4.066 12.809 1.00 96.81 99 ALA A N 1
ATOM 755 C CA . ALA A 1 99 ? 1.256 -3.116 13.585 1.00 96.81 99 ALA A CA 1
ATOM 756 C C . ALA A 1 99 ? -0.259 -3.383 13.537 1.00 96.81 99 ALA A C 1
ATOM 758 O O . ALA A 1 99 ? -0.934 -3.264 14.558 1.00 96.81 99 ALA A O 1
ATOM 759 N N . TYR A 1 100 ? -0.807 -3.761 12.374 1.00 97.62 100 TYR A N 1
ATOM 760 C CA . TYR A 1 100 ? -2.261 -3.714 12.148 1.00 97.62 100 TYR A CA 1
ATOM 761 C C . TYR A 1 100 ? -2.886 -5.056 11.784 1.00 97.62 100 TYR A C 1
ATOM 763 O O . TYR A 1 100 ? -3.953 -5.393 12.287 1.00 97.62 100 TYR A O 1
ATOM 771 N N . CYS A 1 101 ? -2.229 -5.865 10.952 1.00 96.31 101 CYS A N 1
ATOM 772 C CA . CYS A 1 101 ? -2.842 -7.075 10.392 1.00 96.31 101 CYS A CA 1
ATOM 773 C C . CYS A 1 101 ? -3.136 -8.182 11.417 1.00 96.31 101 CYS A C 1
ATOM 775 O O . CYS A 1 101 ? -3.871 -9.116 11.108 1.00 96.31 101 CYS A O 1
ATOM 777 N N . LYS A 1 102 ? -2.544 -8.098 12.613 1.00 96.94 102 LYS A N 1
ATOM 778 C CA . LYS A 1 102 ? -2.783 -9.015 13.740 1.00 96.94 102 LYS A CA 1
ATOM 779 C C . LYS A 1 102 ? -3.519 -8.350 14.904 1.00 96.94 102 LYS A C 1
ATOM 781 O O . LYS A 1 102 ? -3.793 -9.007 15.899 1.00 96.94 102 LYS A O 1
ATOM 786 N N . ASN A 1 103 ? -3.799 -7.053 14.803 1.00 97.56 103 ASN A N 1
ATOM 787 C CA . ASN A 1 103 ? -4.484 -6.312 15.847 1.00 97.56 103 ASN A CA 1
ATOM 788 C C . ASN A 1 103 ? -5.996 -6.502 15.677 1.00 97.56 103 ASN A C 1
ATOM 790 O O . ASN A 1 103 ? -6.573 -6.031 14.697 1.00 97.56 103 ASN A O 1
ATOM 794 N N . GLU A 1 104 ? -6.629 -7.189 16.628 1.00 97.50 104 GLU A N 1
ATOM 795 C CA . GLU A 1 104 ? -8.047 -7.566 16.563 1.00 97.50 104 GLU A CA 1
ATOM 796 C C . GLU A 1 104 ? -8.975 -6.371 16.329 1.00 97.50 104 GLU A C 1
ATOM 798 O O . GLU A 1 104 ? -9.921 -6.480 15.548 1.00 97.50 104 GLU A O 1
ATOM 803 N N . HIS A 1 105 ? -8.669 -5.212 16.925 1.00 96.50 105 HIS A N 1
ATOM 804 C CA . HIS A 1 105 ? -9.451 -3.992 16.735 1.00 96.50 105 HIS A CA 1
ATOM 805 C C . HIS A 1 105 ? -9.486 -3.571 15.258 1.00 96.50 105 HIS A C 1
ATOM 807 O O . HIS A 1 105 ? -10.556 -3.364 14.682 1.00 96.50 105 HIS A O 1
ATOM 813 N N . PHE A 1 106 ? -8.318 -3.494 14.617 1.00 97.44 106 PHE A N 1
ATOM 814 C CA . PHE A 1 106 ? -8.214 -3.063 13.223 1.00 97.44 106 PHE A CA 1
ATOM 815 C C . PHE A 1 106 ? -8.638 -4.147 12.236 1.00 97.44 106 PHE A C 1
ATOM 817 O O . PHE A 1 106 ? -9.204 -3.822 11.195 1.00 97.44 106 PHE A O 1
ATOM 824 N N . VAL A 1 107 ? -8.436 -5.423 12.565 1.00 97.00 107 VAL A N 1
ATOM 825 C CA . VAL A 1 107 ? -8.955 -6.542 11.768 1.00 97.00 107 VAL A CA 1
ATOM 826 C C . VAL A 1 107 ? -10.482 -6.517 11.748 1.00 97.00 107 VAL A C 1
ATOM 828 O O . VAL A 1 107 ? -11.070 -6.598 10.670 1.00 97.00 107 VAL A O 1
ATOM 831 N N . ALA A 1 108 ? -11.131 -6.342 12.903 1.00 97.25 108 ALA A N 1
ATOM 832 C CA . ALA A 1 108 ? -12.586 -6.241 12.980 1.00 97.25 108 ALA A CA 1
ATOM 833 C C . ALA A 1 108 ? -13.114 -5.017 12.214 1.00 97.25 108 ALA A C 1
ATOM 835 O O . ALA A 1 108 ? -14.107 -5.117 11.494 1.00 97.25 108 ALA A O 1
ATOM 836 N N . LYS A 1 109 ? -12.429 -3.872 12.326 1.00 95.69 109 LYS A N 1
ATOM 837 C CA . LYS A 1 109 ? -12.855 -2.618 11.695 1.00 95.69 109 LYS A CA 1
ATOM 838 C C . LYS A 1 109 ? -12.612 -2.588 10.184 1.00 95.69 109 LYS A C 1
ATOM 840 O O . LYS A 1 109 ? -13.519 -2.239 9.437 1.00 95.69 109 LYS A O 1
ATOM 845 N N . TYR A 1 110 ? -11.426 -2.972 9.715 1.00 96.38 110 TYR A N 1
ATOM 846 C CA . TYR A 1 110 ? -10.978 -2.776 8.328 1.00 96.38 110 TYR A CA 1
ATOM 847 C C . TYR A 1 110 ? -10.767 -4.061 7.531 1.00 96.38 110 TYR A C 1
ATOM 849 O O . TYR A 1 110 ? -10.502 -3.984 6.334 1.00 96.38 110 TYR A O 1
ATOM 857 N N . GLY A 1 111 ? -10.934 -5.245 8.127 1.00 94.75 111 GLY A N 1
ATOM 858 C CA . GLY A 1 111 ? -10.771 -6.521 7.422 1.00 94.75 111 GLY A CA 1
ATOM 859 C C . GLY A 1 111 ? -11.630 -6.643 6.158 1.00 94.75 111 GLY A C 1
ATOM 860 O O . GLY A 1 111 ? -11.209 -7.255 5.181 1.00 94.75 111 GLY A O 1
ATOM 861 N N . HIS A 1 112 ? -12.792 -5.985 6.131 1.00 93.62 112 HIS A N 1
ATOM 862 C CA . HIS A 1 112 ? -13.680 -5.929 4.967 1.00 93.62 112 HIS A CA 1
ATOM 863 C C . HIS A 1 112 ? -13.100 -5.157 3.763 1.00 93.62 112 HIS A C 1
ATOM 865 O O . HIS A 1 112 ? -13.587 -5.330 2.648 1.00 93.62 112 HIS A O 1
ATOM 871 N N . LEU A 1 113 ? -12.076 -4.319 3.968 1.00 93.56 113 LEU A N 1
ATOM 872 C CA . LEU A 1 113 ? -11.366 -3.612 2.897 1.00 93.56 113 LEU A CA 1
ATOM 873 C C . LEU A 1 113 ? -10.338 -4.501 2.188 1.00 93.56 113 LEU A C 1
ATOM 875 O O . LEU A 1 113 ? -9.821 -4.096 1.147 1.00 93.56 113 LEU A O 1
ATOM 879 N N . LEU A 1 114 ? -10.031 -5.691 2.726 1.00 93.69 114 LEU A N 1
ATOM 880 C CA . LEU A 1 114 ? -9.069 -6.592 2.099 1.00 93.69 114 LEU A CA 1
ATOM 881 C C . LEU A 1 114 ? -9.527 -6.976 0.689 1.00 93.69 114 LEU A C 1
ATOM 883 O O . LEU A 1 114 ? -10.654 -7.443 0.498 1.00 93.69 114 LEU A O 1
ATOM 887 N N . PRO A 1 115 ? -8.638 -6.854 -0.305 1.00 92.00 115 PRO A N 1
ATOM 888 C CA . PRO A 1 115 ? -8.910 -7.335 -1.647 1.00 92.00 115 PRO A CA 1
ATOM 889 C C . PRO A 1 115 ? -9.208 -8.838 -1.654 1.00 92.00 115 PRO A C 1
ATOM 891 O O . PRO A 1 115 ? -8.631 -9.614 -0.892 1.00 92.00 115 PRO A O 1
ATOM 894 N N . LYS A 1 116 ? -10.098 -9.266 -2.560 1.00 91.94 116 LYS A N 1
ATOM 895 C CA . LYS A 1 116 ? -10.472 -10.686 -2.721 1.00 91.94 116 LYS A CA 1
ATOM 896 C C . LYS A 1 116 ? -9.302 -11.566 -3.177 1.00 91.94 116 LYS A C 1
ATOM 898 O O . LYS A 1 116 ? -9.339 -12.780 -3.001 1.00 91.94 116 LYS A O 1
ATOM 903 N N . VAL A 1 117 ? -8.288 -10.954 -3.785 1.00 91.44 117 VAL A N 1
ATOM 904 C CA . VAL A 1 117 ? -7.036 -11.598 -4.192 1.00 91.44 117 VAL A CA 1
ATOM 905 C C . VAL A 1 117 ? -5.916 -11.203 -3.233 1.00 91.44 117 VAL A C 1
ATOM 907 O O . VAL A 1 117 ? -5.968 -10.151 -2.595 1.00 91.44 117 VAL A O 1
ATOM 910 N N . LYS A 1 118 ? -4.884 -12.046 -3.118 1.00 89.75 118 LYS A N 1
ATOM 911 C CA . LYS A 1 118 ? -3.730 -11.750 -2.257 1.00 89.75 118 LYS A CA 1
ATOM 912 C C . LYS A 1 118 ? -3.045 -10.456 -2.698 1.00 89.75 118 LYS A 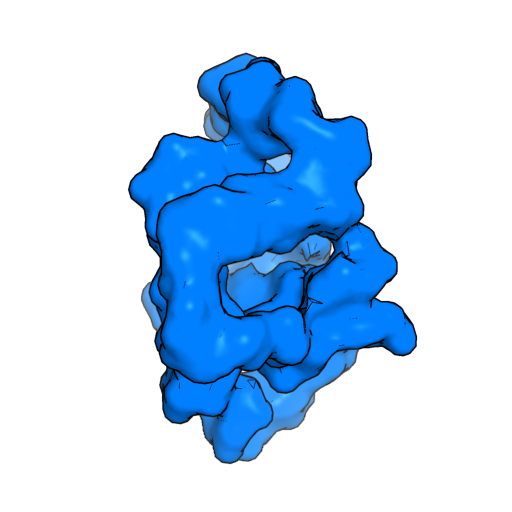C 1
ATOM 914 O O . LYS A 1 118 ? -2.963 -10.187 -3.890 1.00 89.75 118 LYS A O 1
ATOM 919 N N . GLY A 1 119 ? -2.468 -9.718 -1.749 1.00 86.50 119 GLY A N 1
ATOM 920 C CA . GLY A 1 119 ? -1.869 -8.400 -1.987 1.00 86.50 119 GLY A CA 1
ATOM 921 C C . GLY A 1 119 ? -0.868 -8.313 -3.143 1.00 86.50 119 GLY A C 1
ATOM 922 O O . GLY A 1 119 ? -0.797 -7.297 -3.826 1.00 86.50 119 GLY A O 1
ATOM 923 N N . HIS A 1 120 ? -0.107 -9.381 -3.377 1.00 83.94 120 HIS A N 1
ATOM 924 C CA . HIS A 1 120 ? 0.899 -9.462 -4.441 1.00 83.94 120 HIS A CA 1
ATOM 925 C C . HIS A 1 120 ? 0.318 -9.829 -5.823 1.00 83.94 120 HIS A C 1
ATOM 927 O O . HIS A 1 120 ? 1.068 -9.900 -6.789 1.00 83.94 120 HIS A O 1
ATOM 933 N N . LEU A 1 121 ? -0.996 -10.074 -5.910 1.00 83.38 121 LEU A N 1
ATOM 934 C CA . LEU A 1 121 ? -1.747 -10.428 -7.125 1.00 83.38 121 LEU A CA 1
ATOM 935 C C . LEU A 1 121 ? -2.777 -9.350 -7.523 1.00 83.38 121 LEU A C 1
ATOM 937 O O . LEU A 1 121 ? -3.642 -9.615 -8.356 1.00 83.38 121 LEU A O 1
ATOM 941 N N . ILE A 1 122 ? -2.741 -8.186 -6.865 1.00 82.75 122 ILE A N 1
ATOM 942 C CA . ILE A 1 122 ? -3.614 -7.028 -7.137 1.00 82.75 122 ILE A CA 1
ATOM 943 C C . ILE A 1 122 ? -3.147 -6.283 -8.382 1.00 82.75 122 ILE A C 1
ATOM 945 O O . ILE A 1 122 ? -1.914 -6.143 -8.518 1.00 82.75 122 ILE A O 1
#

Organism: NCBI:txid311494

Radius of gyration: 14.04 Å; chains: 1; bounding box: 32×33×33 Å